Protein AF-A0A167U113-F1 (afdb_monomer_lite)

pLDDT: mean 90.06, std 14.17, range [44.94, 98.38]

Foldseek 3Di:
DDPLVVLVVVLVVLVVVLVVCCVVPNCPPPVNVVSVVVSVVSVVVCVVVVVD

Sequence (52 aa):
MGNDANLMSKIYDLRMMMIQHGINKGLSDPETIKYSQLLDQLILQAQLNNDF

Radius of gyration: 12.07 Å; chains: 1; bounding box: 27×20×28 Å

Secondary structure (DSSP, 8-state):
--HHHHHHHHHHHHHHHHHHHHHHH-TTSHHHHHHHHHHHHHHHHHHHTT--

Structure (mmCIF, N/CA/C/O backbone):
data_AF-A0A167U113-F1
#
_entry.id   AF-A0A167U113-F1
#
loop_
_atom_site.group_PDB
_atom_site.id
_atom_site.type_symbol
_atom_site.label_atom_id
_atom_site.label_alt_id
_atom_site.label_comp_id
_atom_site.label_asym_id
_atom_site.label_entity_id
_atom_site.label_seq_id
_atom_site.pdbx_PDB_ins_code
_atom_site.Cartn_x
_atom_site.Cartn_y
_atom_site.Cartn_z
_atom_site.occupancy
_atom_site.B_iso_or_equiv
_atom_site.auth_seq_id
_atom_site.auth_comp_id
_atom_site.auth_asym_id
_atom_site.auth_atom_id
_atom_site.pdbx_PDB_model_num
ATOM 1 N N . MET A 1 1 ? 12.866 -14.719 -16.513 1.00 44.94 1 MET A N 1
ATOM 2 C CA . MET A 1 1 ? 11.490 -14.251 -16.242 1.00 44.94 1 MET A CA 1
ATOM 3 C C . MET A 1 1 ? 11.630 -13.168 -15.191 1.00 44.94 1 MET A C 1
ATOM 5 O O . MET A 1 1 ? 12.149 -13.467 -14.125 1.00 44.94 1 MET A O 1
ATOM 9 N N . GLY A 1 2 ? 11.421 -11.916 -15.604 1.00 49.12 2 GLY A N 1
ATOM 10 C CA . GLY A 1 2 ? 11.993 -10.721 -14.972 1.00 49.12 2 GLY A CA 1
ATOM 11 C C . GLY A 1 2 ? 11.469 -10.433 -13.568 1.00 49.12 2 GLY A C 1
ATOM 12 O O . GLY A 1 2 ? 10.356 -10.820 -13.217 1.00 49.12 2 GLY A O 1
ATOM 13 N N . ASN A 1 3 ? 12.298 -9.742 -12.787 1.00 56.88 3 ASN A N 1
ATOM 14 C CA . ASN A 1 3 ? 12.026 -9.264 -11.425 1.00 56.88 3 ASN A CA 1
ATOM 15 C C . ASN A 1 3 ? 10.749 -8.389 -11.354 1.00 56.88 3 ASN A C 1
ATOM 17 O O . ASN A 1 3 ? 10.111 -8.264 -10.310 1.00 56.88 3 ASN A O 1
ATOM 21 N N . ASP A 1 4 ? 10.348 -7.854 -12.501 1.00 59.38 4 ASP A N 1
ATOM 22 C CA . ASP A 1 4 ? 9.369 -6.784 -12.688 1.00 59.38 4 ASP A CA 1
ATOM 23 C C . ASP A 1 4 ? 7.923 -7.307 -12.582 1.00 59.38 4 ASP A C 1
ATOM 25 O O . ASP A 1 4 ? 7.059 -6.702 -11.944 1.00 59.38 4 ASP A O 1
ATOM 29 N N . ALA A 1 5 ? 7.669 -8.527 -13.080 1.00 67.62 5 ALA A N 1
ATOM 30 C CA . ALA A 1 5 ? 6.377 -9.206 -12.920 1.00 67.62 5 ALA A CA 1
ATOM 31 C C . ALA A 1 5 ? 6.066 -9.520 -11.444 1.00 67.62 5 ALA A C 1
ATOM 33 O O . ALA A 1 5 ? 4.905 -9.559 -11.033 1.00 67.62 5 ALA A O 1
ATOM 34 N N . ASN A 1 6 ? 7.107 -9.716 -10.627 1.00 84.69 6 ASN A N 1
ATOM 35 C CA . ASN A 1 6 ? 6.963 -9.956 -9.195 1.00 84.69 6 ASN A CA 1
ATOM 36 C C . ASN A 1 6 ? 6.575 -8.672 -8.445 1.00 84.69 6 ASN A C 1
ATOM 38 O O . ASN A 1 6 ? 5.749 -8.721 -7.533 1.00 84.69 6 ASN A O 1
ATOM 42 N N . LEU A 1 7 ? 7.138 -7.528 -8.842 1.00 89.69 7 LEU A N 1
ATOM 43 C CA . LEU A 1 7 ? 6.861 -6.236 -8.217 1.00 89.69 7 LEU A CA 1
ATOM 44 C C . LEU A 1 7 ? 5.424 -5.774 -8.481 1.00 89.69 7 LEU A C 1
ATOM 46 O O . LEU A 1 7 ? 4.712 -5.419 -7.542 1.00 89.69 7 LEU A O 1
ATOM 50 N N . MET A 1 8 ? 4.963 -5.866 -9.730 1.00 90.94 8 MET A N 1
ATOM 51 C CA . MET A 1 8 ? 3.587 -5.499 -10.077 1.00 90.94 8 MET A CA 1
ATOM 52 C C . MET A 1 8 ? 2.543 -6.388 -9.392 1.00 90.94 8 MET A C 1
ATOM 54 O O . MET A 1 8 ? 1.523 -5.876 -8.929 1.00 90.94 8 MET A O 1
ATOM 58 N N . SER A 1 9 ? 2.810 -7.693 -9.244 1.00 92.81 9 SER A N 1
ATOM 59 C CA . SER A 1 9 ? 1.936 -8.586 -8.465 1.00 92.81 9 SER A CA 1
ATOM 60 C C . SER A 1 9 ? 1.829 -8.129 -7.011 1.00 92.81 9 SER A C 1
ATOM 62 O O . SER A 1 9 ? 0.728 -8.011 -6.486 1.00 92.81 9 SER A O 1
ATOM 64 N N . LYS A 1 10 ? 2.955 -7.780 -6.372 1.00 94.50 10 LYS A N 1
ATOM 65 C CA . LYS A 1 10 ? 2.959 -7.286 -4.985 1.00 94.50 10 LYS A CA 1
ATOM 66 C C . LYS A 1 10 ? 2.185 -5.979 -4.827 1.00 94.50 10 LYS A C 1
ATOM 68 O O . LYS A 1 10 ? 1.457 -5.826 -3.850 1.00 94.50 10 LYS A O 1
ATOM 73 N N . ILE A 1 11 ? 2.320 -5.051 -5.777 1.00 95.81 11 ILE A N 1
ATOM 74 C CA . ILE A 1 11 ? 1.549 -3.796 -5.793 1.00 95.81 11 ILE A CA 1
ATOM 75 C C . ILE A 1 11 ? 0.052 -4.097 -5.877 1.00 95.81 11 ILE A C 1
ATOM 77 O O . ILE A 1 11 ? -0.738 -3.505 -5.140 1.00 95.81 11 ILE A O 1
ATOM 81 N N . TYR A 1 12 ? -0.341 -5.013 -6.763 1.00 96.12 12 TYR A N 1
ATOM 82 C CA . TYR A 1 12 ? -1.735 -5.408 -6.921 1.00 96.12 12 TYR A CA 1
ATOM 83 C C . TYR A 1 12 ? -2.293 -6.048 -5.644 1.00 96.12 12 TYR A C 1
ATOM 85 O O . TYR A 1 12 ? -3.315 -5.592 -5.129 1.00 96.12 12 TYR A O 1
ATOM 93 N N . ASP A 1 13 ? -1.598 -7.045 -5.097 1.00 96.19 13 ASP A N 1
ATOM 94 C CA . ASP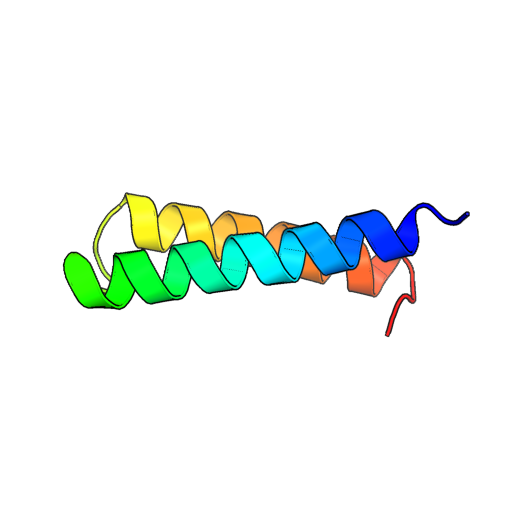 A 1 13 ? -2.039 -7.778 -3.909 1.00 96.19 13 ASP A CA 1
ATOM 95 C C . ASP A 1 13 ? -2.193 -6.839 -2.708 1.00 96.19 13 ASP A C 1
ATOM 97 O O . ASP A 1 13 ? -3.227 -6.828 -2.035 1.00 96.19 13 ASP A O 1
ATOM 101 N N . LEU A 1 14 ? -1.204 -5.970 -2.484 1.00 97.50 14 LEU A N 1
ATOM 102 C CA . LEU A 1 14 ? -1.225 -5.022 -1.378 1.00 97.50 14 LEU A CA 1
ATOM 103 C C . LEU A 1 14 ? -2.322 -3.962 -1.540 1.00 97.50 14 LEU A C 1
ATOM 105 O O . LEU A 1 14 ? -2.974 -3.593 -0.563 1.00 97.50 14 LEU A O 1
ATOM 109 N N . ARG A 1 15 ? -2.584 -3.507 -2.773 1.00 97.94 15 ARG A N 1
ATOM 110 C CA . ARG A 1 15 ? -3.713 -2.614 -3.070 1.00 97.94 15 ARG A CA 1
ATOM 111 C C . ARG A 1 15 ? -5.042 -3.281 -2.729 1.00 97.94 15 ARG A C 1
ATOM 113 O O . ARG A 1 15 ? -5.895 -2.643 -2.115 1.00 97.94 15 ARG A O 1
ATOM 120 N N . MET A 1 16 ? -5.214 -4.550 -3.093 1.00 98.19 16 MET A N 1
ATOM 121 C CA . MET A 1 16 ? -6.429 -5.296 -2.768 1.00 98.19 16 MET A CA 1
ATOM 122 C C . MET A 1 16 ? -6.604 -5.455 -1.257 1.00 98.19 16 MET A C 1
ATOM 124 O O . MET A 1 16 ? -7.705 -5.230 -0.755 1.00 98.19 16 MET A O 1
ATOM 128 N N . MET A 1 17 ? -5.528 -5.752 -0.522 1.00 97.00 17 MET A N 1
ATOM 129 C CA . MET A 1 17 ? -5.558 -5.810 0.943 1.00 97.00 17 MET A CA 1
ATOM 130 C C . MET A 1 17 ? -5.947 -4.464 1.564 1.00 97.00 17 MET A C 1
ATOM 132 O O . MET A 1 17 ? -6.846 -4.424 2.401 1.00 97.00 17 MET A O 1
ATOM 136 N N . MET A 1 18 ? -5.342 -3.359 1.114 1.00 98.19 18 MET A N 1
ATOM 137 C CA . MET A 1 18 ? -5.667 -2.013 1.597 1.00 98.19 18 MET A CA 1
ATOM 138 C C . MET A 1 18 ? -7.142 -1.665 1.373 1.00 98.19 18 MET A C 1
ATOM 140 O O . MET A 1 18 ? -7.794 -1.155 2.281 1.00 98.19 18 MET A O 1
ATOM 144 N N . ILE A 1 19 ? -7.681 -1.950 0.181 1.00 98.00 19 ILE A N 1
ATOM 145 C CA . ILE A 1 19 ? -9.084 -1.667 -0.155 1.00 98.00 19 ILE A CA 1
ATOM 146 C C . ILE A 1 19 ? -10.019 -2.494 0.727 1.00 98.00 19 ILE A C 1
ATOM 148 O O . ILE A 1 19 ? -10.938 -1.941 1.328 1.00 98.00 19 ILE A O 1
ATOM 1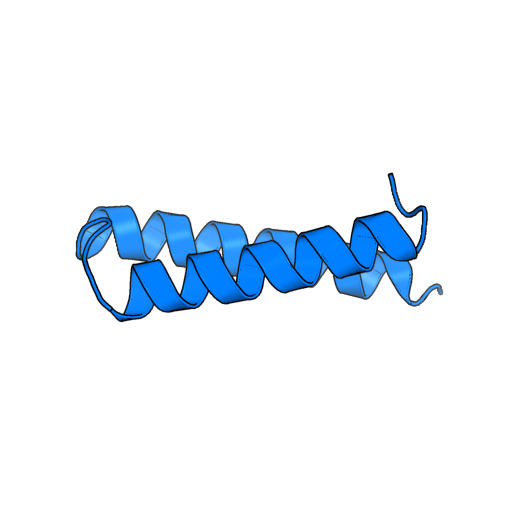52 N N . GLN A 1 20 ? -9.783 -3.804 0.834 1.00 98.12 20 GLN A N 1
ATOM 153 C CA . GLN A 1 20 ? -10.616 -4.685 1.655 1.00 98.12 20 GLN A CA 1
ATOM 154 C C . GLN A 1 20 ? -10.585 -4.270 3.129 1.00 98.12 20 GLN A C 1
ATOM 156 O O . GLN A 1 20 ? -11.628 -4.189 3.776 1.00 98.12 20 GLN A O 1
ATOM 161 N N . HIS A 1 21 ? -9.405 -3.949 3.660 1.00 98.00 21 HIS A N 1
ATOM 162 C CA . HIS A 1 21 ? -9.273 -3.512 5.047 1.00 98.00 21 HIS A CA 1
ATOM 163 C C . HIS A 1 21 ? -9.906 -2.139 5.280 1.00 98.00 21 HIS A C 1
ATOM 165 O O . HIS A 1 21 ? -10.656 -1.967 6.236 1.00 98.00 21 HIS A O 1
ATOM 171 N N . GLY A 1 22 ? -9.717 -1.198 4.353 1.00 98.19 22 GLY A N 1
ATOM 172 C CA . GLY A 1 22 ? -10.329 0.128 4.393 1.00 98.19 22 GLY A CA 1
ATOM 173 C C . GLY A 1 22 ? -11.859 0.093 4.343 1.00 98.19 22 GLY A C 1
ATOM 174 O O . GLY A 1 22 ? -12.499 0.866 5.052 1.00 98.19 22 GLY A O 1
ATOM 175 N N . ILE A 1 23 ? -12.450 -0.834 3.580 1.00 98.31 23 ILE A N 1
ATOM 176 C CA . ILE A 1 23 ? -13.904 -1.077 3.568 1.00 9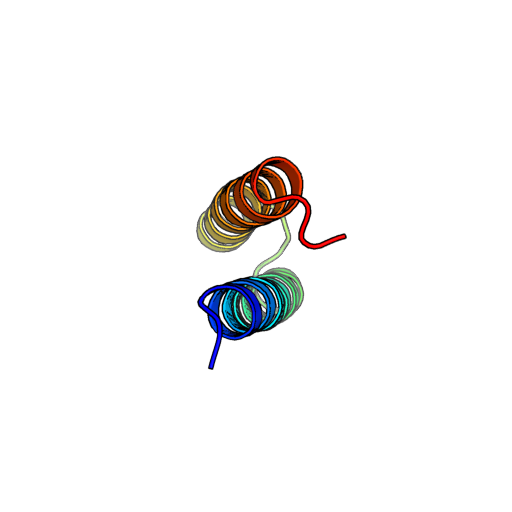8.31 23 ILE A CA 1
ATOM 177 C C . ILE A 1 23 ? -14.379 -1.621 4.924 1.00 98.31 23 ILE A C 1
ATOM 179 O O . ILE A 1 23 ? -15.414 -1.194 5.429 1.00 98.31 23 ILE A O 1
ATOM 183 N N . ASN A 1 24 ? -13.626 -2.547 5.524 1.00 98.25 24 ASN A N 1
ATOM 184 C CA . ASN A 1 24 ? -14.048 -3.268 6.729 1.00 98.25 24 ASN A CA 1
ATOM 185 C C . ASN A 1 24 ? -13.768 -2.524 8.047 1.00 98.25 24 ASN A C 1
ATOM 187 O O . ASN A 1 24 ? -14.494 -2.710 9.023 1.00 98.25 24 ASN A O 1
ATOM 191 N N . LYS A 1 25 ? -12.687 -1.742 8.109 1.00 97.94 25 LYS A N 1
ATOM 192 C CA . LYS A 1 25 ? -12.157 -1.114 9.335 1.00 97.94 25 LYS A CA 1
ATOM 193 C C . LYS A 1 25 ? -12.042 0.406 9.241 1.00 97.94 25 LYS A C 1
ATOM 195 O O . LYS A 1 25 ? -11.914 1.070 10.266 1.00 97.94 25 LYS A O 1
ATOM 200 N N . GLY A 1 26 ? -12.145 0.960 8.036 1.00 97.81 26 GLY A N 1
ATOM 201 C CA . GLY A 1 26 ? -12.004 2.386 7.771 1.00 97.81 26 GLY A CA 1
ATOM 202 C C . GLY A 1 26 ? -10.590 2.784 7.347 1.00 97.81 26 GLY A C 1
ATOM 203 O O . GLY A 1 26 ? -9.605 2.077 7.566 1.00 97.81 26 GLY A O 1
ATOM 204 N N . LEU A 1 27 ? -10.493 3.962 6.728 1.00 96.31 27 LEU A N 1
ATOM 205 C CA . LEU A 1 27 ? -9.232 4.498 6.200 1.00 96.31 27 LEU A CA 1
ATOM 206 C C . LEU A 1 27 ? -8.272 4.990 7.291 1.00 96.31 27 LEU A C 1
ATOM 208 O O . LEU A 1 27 ? -7.070 5.047 7.063 1.00 96.31 27 LEU A O 1
ATOM 212 N N . SER A 1 28 ? -8.794 5.330 8.471 1.00 97.31 28 SER A N 1
ATOM 213 C CA . SER A 1 28 ? -8.001 5.735 9.635 1.00 97.31 28 SER A CA 1
ATOM 214 C C . SER A 1 28 ? -7.520 4.557 10.487 1.00 97.31 28 SER A C 1
ATOM 216 O O . SER A 1 28 ? -6.860 4.779 11.500 1.00 97.31 28 SER A O 1
ATOM 218 N N . ASP A 1 29 ? -7.881 3.320 10.129 1.00 98.31 29 ASP A N 1
ATOM 219 C CA . ASP A 1 29 ? -7.393 2.135 10.828 1.00 98.31 29 ASP A CA 1
ATOM 220 C C . ASP A 1 29 ? -5.860 2.024 10.673 1.00 98.31 29 ASP A C 1
ATOM 222 O O . ASP A 1 29 ? -5.349 2.205 9.560 1.00 98.31 29 ASP A O 1
ATOM 226 N N . PRO A 1 30 ? -5.107 1.729 11.752 1.00 98.19 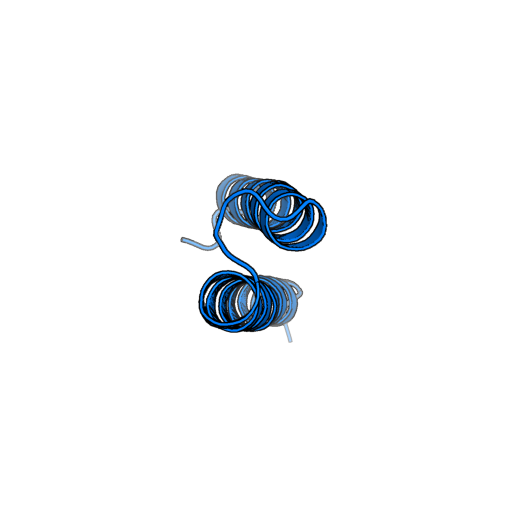30 PRO A N 1
ATOM 227 C CA . PRO A 1 30 ? -3.647 1.665 11.696 1.00 98.19 30 PRO A CA 1
ATOM 228 C C . PRO A 1 30 ? -3.107 0.698 10.638 1.00 98.19 30 PRO A C 1
ATOM 230 O O . PRO A 1 30 ? -2.046 0.938 10.060 1.00 98.19 30 PRO A O 1
ATOM 233 N N . GLU A 1 31 ? -3.822 -0.392 10.366 1.00 97.31 31 GLU A N 1
ATOM 234 C CA . GLU A 1 31 ? -3.411 -1.389 9.388 1.00 97.31 31 GLU A CA 1
ATOM 235 C C . GLU A 1 31 ? -3.757 -0.949 7.954 1.00 97.31 31 GLU A C 1
ATOM 237 O O . GLU A 1 31 ? -2.930 -1.145 7.062 1.00 97.31 31 GLU A O 1
ATOM 242 N N . THR A 1 32 ? -4.855 -0.209 7.732 1.00 98.06 32 THR A N 1
ATOM 243 C CA . THR A 1 32 ? -5.107 0.461 6.436 1.00 98.06 32 THR A CA 1
ATOM 244 C C . THR A 1 32 ? -4.006 1.476 6.115 1.00 98.06 32 THR A C 1
ATOM 246 O O . THR A 1 32 ? -3.489 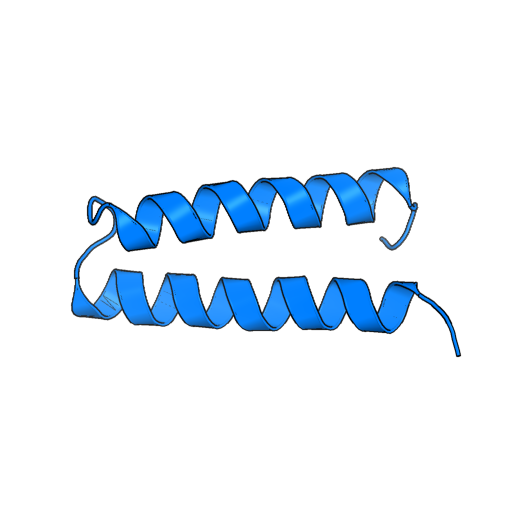1.493 4.996 1.00 98.06 32 THR A O 1
ATOM 249 N N . ILE A 1 33 ? -3.600 2.288 7.100 1.00 98.38 33 ILE A N 1
ATOM 250 C CA . ILE A 1 33 ? -2.515 3.274 6.947 1.00 98.38 33 ILE A CA 1
ATOM 251 C C . ILE A 1 33 ? -1.187 2.568 6.650 1.00 98.38 33 ILE A C 1
ATOM 253 O O . ILE A 1 33 ? -0.440 2.979 5.764 1.00 98.38 33 ILE A O 1
ATOM 257 N N . LYS A 1 34 ? -0.892 1.468 7.352 1.00 98.12 34 LYS A N 1
ATOM 258 C CA . LYS A 1 34 ? 0.307 0.667 7.086 1.00 98.12 34 LYS A CA 1
ATOM 259 C C . LYS A 1 34 ? 0.316 0.124 5.655 1.00 98.12 34 LYS A C 1
ATOM 261 O O . LYS A 1 34 ? 1.353 0.179 4.995 1.00 98.12 34 LYS A O 1
ATOM 266 N N . TYR A 1 35 ? -0.814 -0.387 5.165 1.00 98.19 35 TYR A N 1
ATOM 267 C CA . TYR A 1 35 ? -0.915 -0.859 3.785 1.00 98.19 35 TYR A CA 1
ATOM 268 C C . TYR A 1 35 ? -0.714 0.270 2.771 1.00 98.19 35 TYR A C 1
ATOM 270 O O . TYR A 1 35 ? -0.026 0.043 1.777 1.00 98.19 35 TYR A O 1
ATOM 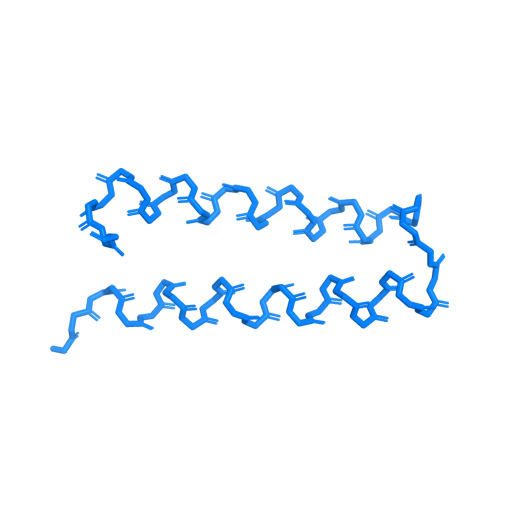278 N N . SER A 1 36 ? -1.217 1.482 3.033 1.00 97.62 36 SER A N 1
ATOM 279 C CA . SER A 1 36 ? -0.983 2.627 2.142 1.00 97.62 36 SER A CA 1
ATOM 280 C C . SER A 1 36 ? 0.501 2.994 2.069 1.00 97.62 36 SER A C 1
ATOM 282 O O . SER A 1 36 ? 1.041 3.147 0.979 1.00 97.62 36 SER A O 1
ATOM 284 N N . GLN A 1 37 ? 1.190 3.039 3.212 1.00 98.25 37 GLN A N 1
ATOM 285 C CA . GLN A 1 37 ? 2.619 3.364 3.278 1.00 98.25 37 GLN A CA 1
ATOM 286 C C . GLN A 1 37 ? 3.488 2.334 2.547 1.00 98.25 37 GLN A C 1
ATOM 288 O O . GLN A 1 37 ? 4.433 2.693 1.847 1.00 98.25 37 GLN A O 1
ATOM 293 N N . LEU A 1 38 ? 3.175 1.045 2.699 1.00 97.75 38 LEU A N 1
ATOM 294 C CA . LEU A 1 38 ? 3.873 -0.024 1.983 1.00 97.75 38 LEU A CA 1
ATOM 295 C C . LEU A 1 38 ? 3.581 0.025 0.476 1.00 97.75 38 LEU A C 1
ATOM 297 O O . LEU A 1 38 ? 4.472 -0.239 -0.331 1.00 97.75 38 LEU A O 1
ATOM 301 N N . LEU A 1 39 ? 2.356 0.387 0.086 1.00 97.44 39 LEU A N 1
ATOM 302 C CA . LEU A 1 39 ? 1.978 0.530 -1.316 1.00 97.44 39 LEU A CA 1
ATOM 303 C C . LEU A 1 39 ? 2.741 1.681 -1.976 1.00 97.44 39 LEU A C 1
ATOM 305 O O . LEU A 1 39 ? 3.263 1.494 -3.074 1.00 97.44 39 LEU A O 1
ATOM 309 N N . ASP A 1 40 ? 2.889 2.813 -1.286 1.00 97.56 40 ASP A N 1
ATOM 310 C CA . ASP A 1 40 ? 3.690 3.949 -1.756 1.00 97.56 40 ASP A CA 1
ATOM 311 C C . ASP A 1 40 ? 5.154 3.550 -1.994 1.00 97.56 40 ASP A C 1
ATOM 313 O O . ASP A 1 40 ? 5.733 3.891 -3.025 1.00 97.56 40 ASP A O 1
ATOM 317 N N . GLN A 1 41 ? 5.748 2.763 -1.089 1.00 96.69 41 GLN A N 1
ATOM 318 C CA . GLN A 1 41 ? 7.120 2.262 -1.249 1.00 96.69 41 GLN A CA 1
ATOM 319 C C . GLN A 1 41 ? 7.275 1.374 -2.488 1.00 96.69 41 GLN A C 1
ATOM 321 O O . GLN A 1 41 ? 8.238 1.529 -3.240 1.00 96.69 41 GLN A O 1
ATOM 326 N N . LEU A 1 42 ? 6.331 0.457 -2.720 1.00 94.88 42 LEU A N 1
ATOM 327 C CA . LEU A 1 42 ? 6.376 -0.429 -3.885 1.00 94.88 42 LEU A CA 1
ATOM 328 C C . LEU A 1 42 ? 6.156 0.337 -5.195 1.00 94.88 42 LEU A C 1
ATOM 330 O O . LEU A 1 42 ? 6.817 0.045 -6.189 1.00 94.88 42 LEU A O 1
ATOM 334 N N . ILE A 1 43 ? 5.270 1.338 -5.197 1.00 94.25 43 ILE A N 1
ATOM 335 C CA . ILE A 1 43 ? 5.056 2.213 -6.356 1.00 94.25 43 ILE A CA 1
ATOM 336 C C . ILE A 1 43 ? 6.330 3.004 -6.666 1.00 94.25 43 ILE A C 1
ATOM 338 O O . ILE A 1 43 ? 6.752 3.030 -7.821 1.00 94.25 43 ILE A O 1
ATOM 342 N N . LEU A 1 44 ? 6.979 3.590 -5.654 1.00 95.12 44 LEU A N 1
ATOM 343 C CA . LEU A 1 44 ? 8.258 4.284 -5.827 1.00 95.12 44 LEU A CA 1
ATOM 344 C C . LEU A 1 44 ? 9.334 3.350 -6.389 1.00 95.12 44 LEU A C 1
ATOM 346 O O . LEU A 1 44 ? 10.063 3.734 -7.301 1.00 95.12 44 LEU A O 1
ATOM 350 N N . GLN A 1 45 ? 9.414 2.114 -5.892 1.00 92.88 45 GLN A N 1
ATOM 351 C CA . GLN A 1 45 ? 10.341 1.117 -6.423 1.00 92.88 45 GLN A CA 1
ATOM 352 C C . GLN A 1 45 ? 10.072 0.829 -7.907 1.00 92.88 45 GLN A C 1
ATOM 354 O O . GLN A 1 45 ? 11.011 0.808 -8.698 1.00 92.88 45 GLN A O 1
ATOM 359 N N . ALA A 1 46 ? 8.809 0.656 -8.301 1.00 90.69 46 ALA A N 1
ATOM 360 C CA . ALA A 1 46 ? 8.451 0.408 -9.698 1.00 90.69 46 ALA A CA 1
ATOM 361 C C . ALA A 1 46 ? 8.794 1.605 -10.600 1.00 90.69 46 ALA A C 1
ATOM 363 O O . ALA A 1 46 ? 9.280 1.425 -11.715 1.00 90.69 46 ALA A O 1
ATOM 364 N N . GLN A 1 47 ? 8.609 2.833 -10.102 1.00 89.19 47 GLN A N 1
ATOM 365 C CA . GLN A 1 47 ? 8.951 4.055 -10.835 1.00 89.19 47 GLN A CA 1
ATOM 366 C C . GLN A 1 47 ? 10.459 4.167 -11.059 1.00 89.19 47 GLN A C 1
ATOM 368 O O . GLN A 1 47 ? 10.897 4.475 -12.163 1.00 89.19 47 GLN A O 1
ATOM 373 N N . LEU A 1 48 ? 11.256 3.875 -10.028 1.00 90.44 48 LEU A N 1
ATOM 374 C CA . LEU A 1 48 ? 12.718 3.886 -10.119 1.00 90.44 48 LEU A CA 1
ATOM 375 C C . LEU A 1 48 ? 13.261 2.786 -11.039 1.00 90.44 48 LEU A C 1
ATOM 377 O O . LEU A 1 48 ? 14.305 2.974 -11.662 1.00 90.44 48 LEU A O 1
ATOM 381 N N . ASN A 1 49 ? 12.548 1.666 -11.150 1.00 85.88 49 ASN A N 1
ATOM 382 C CA . ASN A 1 49 ? 12.900 0.575 -12.054 1.00 85.88 49 ASN A CA 1
ATOM 383 C C . ASN A 1 49 ? 12.525 0.845 -13.526 1.00 85.88 49 ASN A C 1
ATOM 385 O O . ASN A 1 49 ? 12.938 0.078 -14.390 1.00 85.88 49 ASN A O 1
ATOM 389 N N . ASN A 1 50 ? 11.816 1.942 -13.834 1.00 75.25 50 ASN A N 1
ATOM 390 C CA . ASN A 1 50 ? 11.210 2.226 -15.146 1.00 75.25 50 ASN A CA 1
ATOM 391 C C . ASN A 1 50 ? 10.190 1.164 -15.608 1.00 75.25 50 ASN A C 1
ATOM 393 O O . ASN A 1 50 ? 10.024 0.949 -16.806 1.00 75.25 50 ASN A O 1
ATOM 397 N N . ASP A 1 51 ? 9.484 0.525 -14.675 1.00 61.84 51 ASP A N 1
ATOM 398 C CA . ASP A 1 51 ? 8.465 -0.494 -14.972 1.00 61.84 51 ASP A CA 1
ATOM 399 C C . ASP A 1 51 ? 7.069 0.120 -15.239 1.00 61.84 51 ASP A C 1
ATOM 401 O O . ASP A 1 51 ? 6.047 -0.453 -14.857 1.00 61.84 51 ASP A O 1
ATOM 405 N N . PHE A 1 52 ? 7.012 1.300 -15.870 1.00 55.12 52 PHE A N 1
ATOM 406 C CA . PHE A 1 52 ? 5.777 2.030 -16.203 1.00 55.12 52 PHE A CA 1
ATOM 407 C C . PHE A 1 52 ? 5.621 2.271 -17.703 1.00 55.12 52 PHE A C 1
ATOM 409 O O . PHE A 1 52 ? 6.627 2.623 -18.359 1.00 55.12 52 PHE A O 1
#